Protein AF-A0A419SD17-F1 (afdb_monomer_lite)

Structure (mmCIF, N/CA/C/O backbone):
data_AF-A0A419SD17-F1
#
_entry.id   AF-A0A419SD17-F1
#
loop_
_atom_site.group_PDB
_atom_site.id
_atom_site.type_symbol
_atom_site.label_atom_id
_atom_site.label_alt_id
_atom_site.label_comp_id
_atom_site.label_asym_id
_atom_site.label_entity_id
_atom_site.label_seq_id
_atom_site.pdbx_PDB_ins_code
_atom_site.Cartn_x
_atom_site.Cartn_y
_atom_site.Cartn_z
_atom_site.occupancy
_atom_site.B_iso_or_equiv
_atom_site.auth_seq_id
_atom_site.auth_comp_id
_atom_site.auth_asym_id
_atom_site.auth_atom_id
_atom_site.pdbx_PDB_model_num
ATOM 1 N N . MET A 1 1 ? -0.826 10.518 -5.017 1.00 48.38 1 MET A N 1
ATOM 2 C CA . MET A 1 1 ? -0.950 9.638 -3.834 1.00 48.38 1 MET A CA 1
ATOM 3 C C . MET A 1 1 ? -1.918 8.523 -4.210 1.00 48.38 1 MET A C 1
ATOM 5 O O . MET A 1 1 ? -3.117 8.758 -4.252 1.00 48.38 1 MET A O 1
ATOM 9 N N . CYS A 1 2 ? -1.411 7.370 -4.648 1.00 56.22 2 CYS A N 1
ATOM 10 C CA . CYS A 1 2 ? -2.249 6.306 -5.206 1.00 56.22 2 CYS A CA 1
ATOM 11 C C . CYS A 1 2 ? -2.741 5.361 -4.107 1.00 56.22 2 CYS A C 1
ATOM 13 O O . CYS A 1 2 ? -2.094 4.366 -3.795 1.00 56.22 2 CYS A O 1
ATOM 15 N N . SER A 1 3 ? -3.892 5.655 -3.514 1.00 59.12 3 SER A N 1
ATOM 16 C CA . SER A 1 3 ? -4.524 4.745 -2.548 1.00 59.12 3 SER A CA 1
ATOM 17 C C . SER A 1 3 ? -5.328 3.625 -3.215 1.00 59.12 3 SER A C 1
ATOM 19 O O . SER A 1 3 ? -5.590 2.613 -2.577 1.00 59.12 3 SER A O 1
ATOM 21 N N . LEU A 1 4 ? -5.687 3.774 -4.496 1.00 65.69 4 LEU A N 1
ATOM 22 C CA . LEU A 1 4 ? -6.628 2.879 -5.182 1.00 65.69 4 LEU A CA 1
ATOM 23 C C . LEU A 1 4 ? -6.1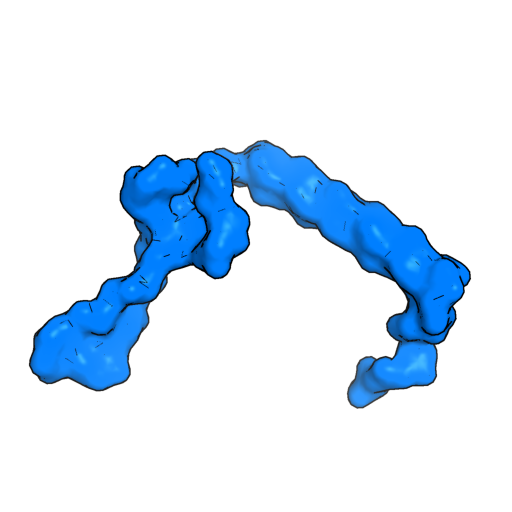36 1.428 -5.297 1.00 65.69 4 LEU A C 1
ATOM 25 O O . LEU A 1 4 ? -6.947 0.513 -5.214 1.00 65.69 4 LEU A O 1
ATOM 29 N N . CYS A 1 5 ? -4.825 1.214 -5.451 1.00 67.25 5 CYS A N 1
ATOM 30 C CA . CYS A 1 5 ? -4.246 -0.116 -5.687 1.00 67.25 5 CYS A CA 1
ATOM 31 C C . CYS A 1 5 ? -3.133 -0.483 -4.689 1.00 67.25 5 CYS A C 1
ATOM 33 O O . CYS A 1 5 ? -2.318 -1.355 -4.976 1.00 67.25 5 CYS A O 1
ATOM 35 N N . ASN A 1 6 ? -3.036 0.219 -3.550 1.00 69.25 6 ASN A N 1
ATOM 36 C CA . ASN A 1 6 ? -1.976 0.029 -2.544 1.00 69.25 6 ASN A CA 1
ATOM 37 C C . ASN A 1 6 ? -0.557 -0.076 -3.156 1.00 69.25 6 ASN A C 1
ATOM 39 O O . ASN A 1 6 ? 0.203 -1.001 -2.874 1.00 69.25 6 ASN A O 1
ATOM 43 N N . ASN A 1 7 ? -0.228 0.840 -4.073 1.00 70.56 7 ASN A N 1
ATOM 44 C CA . ASN A 1 7 ? 1.030 0.869 -4.834 1.00 70.56 7 ASN A CA 1
ATOM 45 C C . ASN A 1 7 ? 1.386 -0.426 -5.595 1.00 70.56 7 ASN A C 1
ATOM 47 O O . ASN A 1 7 ? 2.538 -0.597 -5.992 1.00 70.56 7 ASN A O 1
ATOM 51 N N . THR A 1 8 ? 0.418 -1.303 -5.855 1.00 73.56 8 THR A N 1
ATOM 52 C CA . THR A 1 8 ? 0.589 -2.519 -6.655 1.00 73.56 8 THR A CA 1
ATOM 53 C C . THR A 1 8 ? -0.125 -2.359 -7.994 1.00 73.56 8 THR A C 1
ATOM 55 O O . THR A 1 8 ? -1.249 -1.868 -8.058 1.00 73.56 8 THR A O 1
ATOM 58 N N . ASN A 1 9 ? 0.525 -2.766 -9.075 1.00 80.88 9 ASN A N 1
ATOM 59 C CA . ASN A 1 9 ? -0.035 -2.825 -10.417 1.00 80.88 9 ASN A CA 1
ATOM 60 C C . ASN A 1 9 ? -0.030 -4.286 -10.880 1.00 80.88 9 ASN A C 1
ATOM 62 O O . ASN A 1 9 ? 0.992 -4.968 -10.786 1.00 80.88 9 ASN A O 1
ATOM 66 N N . ALA A 1 10 ? -1.191 -4.766 -11.321 1.00 79.00 10 ALA A N 1
ATOM 67 C CA . ALA A 1 10 ? -1.359 -6.100 -11.869 1.00 79.00 10 ALA A CA 1
ATOM 68 C C . ALA A 1 10 ? -1.339 -6.024 -13.400 1.00 79.00 10 ALA A C 1
ATOM 70 O O . ALA A 1 10 ? -2.194 -5.377 -14.005 1.00 79.00 10 ALA A O 1
ATOM 71 N N . MET A 1 11 ? -0.390 -6.717 -14.024 1.00 80.69 11 MET A N 1
ATOM 72 C CA . MET A 1 11 ? -0.279 -6.824 -15.474 1.00 80.69 11 MET A CA 1
ATOM 73 C C . MET A 1 11 ? -0.669 -8.235 -15.918 1.00 80.69 11 MET A C 1
ATOM 75 O O . MET A 1 11 ? -0.083 -9.227 -15.480 1.00 80.69 11 MET A O 1
ATOM 79 N N . LEU A 1 12 ? -1.664 -8.324 -16.801 1.00 83.88 12 LEU A N 1
ATOM 80 C CA . LEU A 1 12 ? -2.005 -9.563 -17.500 1.00 83.88 12 LEU A CA 1
ATOM 81 C C . LEU A 1 12 ? -0.972 -9.802 -18.598 1.00 83.88 12 LEU A C 1
ATOM 83 O O . LEU A 1 12 ? -0.786 -8.948 -19.465 1.00 83.88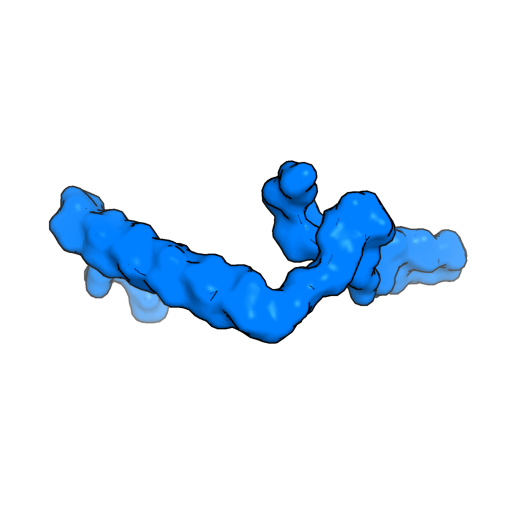 12 LEU A O 1
ATOM 87 N N . ILE A 1 13 ? -0.313 -10.958 -18.576 1.00 79.19 13 ILE A N 1
ATOM 88 C CA . ILE A 1 13 ? 0.610 -11.329 -19.648 1.00 79.19 13 ILE A CA 1
ATOM 89 C C . ILE A 1 13 ? -0.235 -11.874 -20.809 1.00 79.19 13 ILE A C 1
ATOM 91 O O . ILE A 1 13 ? -0.875 -12.921 -20.645 1.00 79.19 13 ILE A O 1
ATOM 95 N N . PRO A 1 14 ? -0.264 -11.200 -21.976 1.00 76.00 14 PRO A N 1
ATOM 96 C CA . PRO A 1 14 ? -1.076 -11.639 -23.103 1.00 76.00 14 PRO A CA 1
ATOM 97 C C . PRO A 1 14 ? -0.680 -13.059 -23.525 1.00 76.00 14 PRO A C 1
ATOM 99 O O . PRO A 1 14 ? 0.495 -13.418 -23.500 1.00 76.00 14 PRO A O 1
ATOM 102 N N . PHE A 1 15 ? -1.674 -13.865 -23.907 1.00 79.88 15 PHE A N 1
ATOM 103 C CA . PHE A 1 15 ? -1.525 -15.282 -24.282 1.00 79.88 15 PHE A CA 1
ATOM 104 C C . PHE A 1 15 ? -1.131 -16.240 -23.142 1.00 79.88 15 PHE A C 1
ATOM 106 O O . PHE A 1 15 ? -0.871 -17.414 -23.398 1.00 79.88 15 PHE A O 1
ATOM 113 N N . SER A 1 16 ? -1.155 -15.784 -21.886 1.00 75.12 16 SER A N 1
ATOM 114 C CA . SER A 1 16 ? -1.043 -16.646 -20.706 1.00 75.12 16 SER A CA 1
ATOM 115 C C . SER A 1 16 ? -2.200 -16.397 -19.735 1.00 75.12 16 SER A C 1
ATOM 117 O O . SER A 1 16 ? -2.773 -15.311 -19.695 1.00 75.12 16 SER A O 1
ATOM 119 N N . SER A 1 17 ? -2.528 -17.388 -18.911 1.00 80.94 17 SER A N 1
ATOM 120 C CA . SER A 1 17 ? -3.462 -17.260 -17.785 1.00 80.94 17 SER A CA 1
ATOM 121 C C . SER A 1 17 ? -2.770 -16.775 -16.499 1.00 80.94 17 SER A C 1
ATOM 123 O O . SER A 1 17 ? -3.234 -17.052 -15.394 1.00 80.94 17 SER A O 1
ATOM 125 N N . SER A 1 18 ? -1.640 -16.069 -16.622 1.00 80.44 18 SER A N 1
ATOM 126 C CA . SER A 1 18 ? -0.838 -15.579 -15.498 1.00 80.44 18 SER A CA 1
ATOM 127 C C . SER A 1 18 ? -0.952 -14.062 -15.323 1.00 80.44 18 SER A C 1
ATOM 129 O O . SER A 1 18 ? -1.015 -13.300 -16.290 1.00 80.44 18 SER A O 1
ATOM 131 N N . VAL A 1 19 ? -0.945 -13.627 -14.062 1.00 80.00 19 VAL A N 1
ATOM 132 C CA . VAL A 1 19 ? -0.953 -12.217 -13.653 1.00 80.00 19 VAL A CA 1
ATOM 133 C C . VAL A 1 19 ? 0.367 -11.914 -12.956 1.00 80.00 19 VAL A C 1
ATOM 135 O O . VAL A 1 19 ? 0.782 -12.661 -12.070 1.00 80.00 19 VAL A O 1
ATOM 138 N N . PHE A 1 20 ? 1.022 -10.823 -13.346 1.00 80.75 20 PHE A N 1
ATOM 139 C CA . PHE A 1 20 ? 2.245 -10.345 -12.710 1.00 80.75 20 PHE A CA 1
ATOM 140 C C . PHE A 1 20 ? 1.950 -9.119 -11.847 1.00 80.75 20 PHE A C 1
ATOM 142 O O . PHE A 1 20 ? 1.279 -8.194 -12.299 1.00 80.75 20 PHE A O 1
ATOM 149 N N . PHE A 1 21 ? 2.466 -9.096 -10.620 1.00 81.38 21 PHE A N 1
ATOM 150 C CA . PHE A 1 21 ? 2.330 -7.959 -9.713 1.00 81.38 21 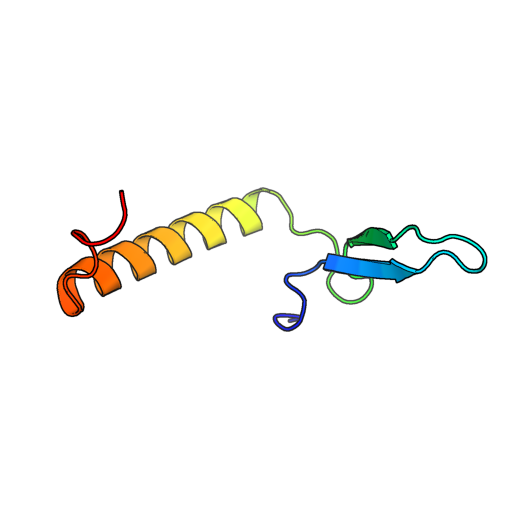PHE A CA 1
ATOM 151 C C . PHE A 1 21 ? 3.643 -7.182 -9.658 1.00 81.38 21 PHE A C 1
ATOM 153 O O . PHE A 1 21 ? 4.697 -7.748 -9.374 1.00 81.38 21 PHE A O 1
ATOM 160 N N . MET A 1 22 ? 3.578 -5.880 -9.911 1.00 79.75 22 MET A N 1
ATOM 161 C CA . MET A 1 22 ? 4.728 -4.978 -9.887 1.00 79.75 22 MET A CA 1
ATOM 162 C C . MET A 1 22 ? 4.398 -3.684 -9.133 1.00 79.75 22 MET A C 1
ATOM 164 O O . MET A 1 22 ? 3.220 -3.367 -8.959 1.00 79.75 22 MET A O 1
ATOM 168 N N . PRO A 1 23 ? 5.401 -2.920 -8.665 1.00 75.31 23 PRO A N 1
ATOM 169 C CA . PRO A 1 23 ? 5.156 -1.612 -8.070 1.00 75.31 23 PRO A CA 1
ATOM 170 C C . PRO A 1 23 ? 4.423 -0.703 -9.055 1.00 75.31 23 PRO A C 1
ATOM 172 O O . PRO A 1 23 ? 4.714 -0.712 -10.253 1.00 75.31 23 PRO A O 1
ATOM 175 N N . CYS A 1 24 ? 3.474 0.086 -8.559 1.00 75.81 24 CYS A N 1
ATOM 176 C CA . CYS A 1 24 ? 2.713 0.985 -9.411 1.00 75.81 24 CYS A CA 1
ATOM 177 C C . CYS A 1 24 ? 3.642 2.041 -10.037 1.00 75.81 24 CYS A C 1
ATOM 179 O O . CYS A 1 24 ? 4.322 2.750 -9.287 1.00 75.81 24 CYS A O 1
ATOM 181 N N . PRO A 1 25 ? 3.680 2.171 -11.377 1.00 70.44 25 PRO A N 1
ATOM 182 C CA . PRO A 1 25 ? 4.615 3.064 -12.061 1.00 70.44 25 PRO A CA 1
ATOM 183 C C . PRO A 1 25 ? 4.406 4.540 -11.699 1.00 70.44 25 PRO A C 1
ATOM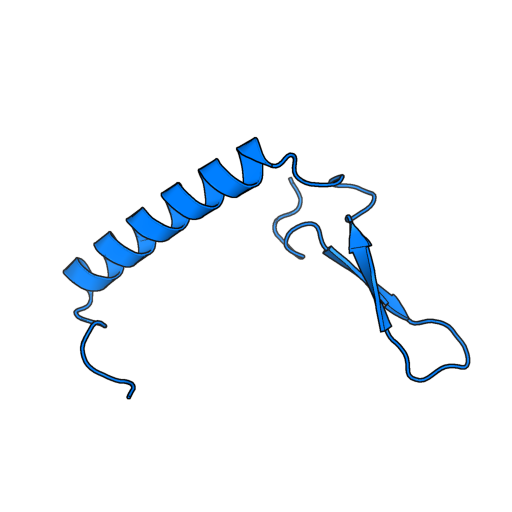 185 O O . PRO A 1 25 ? 5.377 5.284 -11.630 1.00 70.44 25 PRO A O 1
ATOM 188 N N . ASP A 1 26 ? 3.170 4.947 -11.392 1.00 72.12 26 ASP A N 1
ATOM 189 C CA . ASP A 1 26 ? 2.840 6.328 -11.009 1.00 72.12 26 ASP A CA 1
ATOM 190 C C . ASP A 1 26 ? 3.213 6.674 -9.561 1.00 72.12 26 ASP A C 1
ATOM 192 O O . ASP A 1 26 ? 3.366 7.839 -9.197 1.00 72.12 26 ASP A O 1
ATOM 196 N N . CYS A 1 27 ? 3.310 5.664 -8.701 1.00 71.50 27 CYS A N 1
ATOM 197 C CA . CYS A 1 27 ? 3.367 5.840 -7.247 1.00 71.50 27 CYS A CA 1
ATOM 198 C C . CYS A 1 27 ? 4.720 5.393 -6.680 1.00 71.50 27 CYS A C 1
ATOM 200 O O . CYS A 1 27 ? 5.057 5.753 -5.553 1.00 71.50 27 CYS A O 1
ATOM 202 N N . GLY A 1 28 ? 5.487 4.633 -7.467 1.00 66.31 28 GLY A N 1
ATOM 203 C CA . GLY A 1 28 ? 6.781 4.081 -7.100 1.00 66.31 28 GLY A CA 1
ATOM 204 C C . GLY A 1 28 ? 6.700 2.987 -6.025 1.00 66.31 28 GLY A C 1
ATOM 205 O O . GLY A 1 28 ? 5.655 2.766 -5.398 1.00 66.31 28 GLY A O 1
ATOM 206 N N . PRO A 1 29 ? 7.810 2.265 -5.790 1.00 67.12 29 PRO A N 1
ATOM 207 C CA . PRO A 1 29 ? 7.913 1.367 -4.649 1.00 67.12 29 PRO A CA 1
ATOM 208 C C . PRO A 1 29 ? 7.840 2.176 -3.348 1.00 67.12 29 PRO A C 1
ATOM 210 O O . PRO A 1 29 ? 8.483 3.218 -3.217 1.00 67.12 29 PRO A O 1
ATOM 213 N N . ARG A 1 30 ? 7.085 1.688 -2.357 1.00 68.38 30 ARG A N 1
ATOM 214 C CA . ARG A 1 30 ? 7.152 2.265 -1.007 1.00 68.38 30 ARG A CA 1
ATOM 215 C C . ARG A 1 30 ? 8.515 1.928 -0.416 1.00 68.38 30 ARG A C 1
ATOM 217 O O . ARG A 1 30 ? 8.916 0.764 -0.400 1.00 68.38 30 ARG A O 1
ATOM 224 N N . ILE A 1 31 ? 9.224 2.934 0.082 1.00 76.75 31 ILE A N 1
ATOM 225 C CA . ILE A 1 31 ? 10.433 2.697 0.873 1.00 76.75 31 ILE A CA 1
ATOM 226 C C . ILE A 1 31 ? 10.044 2.002 2.183 1.00 76.75 31 ILE A C 1
ATOM 228 O O . ILE A 1 31 ? 8.960 2.243 2.715 1.00 76.75 31 ILE A O 1
ATOM 232 N N . LYS A 1 32 ? 10.921 1.136 2.706 1.00 73.44 32 LYS A N 1
ATOM 233 C CA . LYS A 1 32 ? 10.637 0.312 3.898 1.00 73.44 32 LYS A CA 1
ATOM 234 C C . LYS A 1 32 ? 10.109 1.135 5.077 1.00 73.44 32 LYS A C 1
ATOM 236 O O . LYS A 1 32 ? 9.184 0.712 5.755 1.00 73.44 32 LYS A O 1
ATOM 241 N N . GLU A 1 33 ? 10.651 2.333 5.263 1.00 73.50 33 GLU A N 1
ATOM 242 C CA . GLU A 1 33 ? 10.263 3.269 6.322 1.00 73.50 33 GLU A CA 1
ATOM 243 C C . GLU A 1 33 ? 8.808 3.744 6.187 1.00 73.50 33 GLU A C 1
ATOM 245 O O . GLU A 1 33 ? 8.085 3.819 7.174 1.00 73.50 33 GLU A O 1
ATOM 250 N N . GLN A 1 34 ? 8.340 3.994 4.960 1.00 72.00 34 GLN A N 1
ATOM 251 C CA . GLN A 1 34 ? 6.949 4.381 4.697 1.00 72.00 34 GLN A CA 1
ATOM 252 C C . GLN A 1 34 ? 5.967 3.222 4.867 1.00 72.00 34 GLN A C 1
ATOM 254 O O . GLN A 1 34 ? 4.782 3.464 5.095 1.00 72.00 34 GLN A O 1
ATOM 259 N N . VAL A 1 35 ? 6.430 1.981 4.701 1.00 76.12 35 VAL A N 1
ATOM 260 C CA . VAL A 1 35 ? 5.616 0.791 4.974 1.00 76.12 35 VAL A CA 1
ATOM 261 C C . VAL A 1 35 ? 5.495 0.600 6.480 1.00 76.12 35 VAL A C 1
ATOM 263 O O . VAL A 1 35 ? 4.379 0.524 6.978 1.00 76.12 35 VAL A O 1
ATOM 266 N N . ALA A 1 36 ? 6.615 0.644 7.206 1.00 75.69 36 ALA A N 1
ATOM 267 C CA . ALA A 1 36 ? 6.630 0.506 8.661 1.00 75.69 36 ALA A CA 1
ATOM 268 C C . ALA A 1 36 ? 5.774 1.578 9.361 1.00 75.69 36 ALA A C 1
ATOM 270 O O . ALA A 1 36 ? 5.000 1.260 10.259 1.00 75.69 36 ALA A O 1
ATOM 271 N N . ALA A 1 37 ? 5.859 2.836 8.912 1.00 77.69 37 ALA A N 1
ATOM 272 C CA . ALA A 1 37 ? 5.031 3.913 9.451 1.00 77.69 37 ALA A CA 1
ATOM 273 C C . ALA A 1 37 ? 3.529 3.680 9.204 1.00 77.69 37 ALA A C 1
ATOM 275 O O . ALA A 1 37 ? 2.715 3.908 10.094 1.00 77.69 37 ALA A O 1
ATOM 276 N N . ALA A 1 38 ? 3.160 3.190 8.016 1.00 76.88 38 ALA A N 1
ATOM 277 C CA . ALA A 1 38 ? 1.766 2.912 7.681 1.00 76.88 38 ALA A CA 1
ATOM 278 C C . ALA A 1 38 ? 1.213 1.673 8.404 1.00 76.88 38 ALA A C 1
ATOM 280 O O . ALA A 1 38 ? 0.031 1.644 8.736 1.00 76.88 38 ALA A O 1
ATOM 281 N N . GLU A 1 39 ? 2.043 0.659 8.659 1.00 82.56 39 GLU A N 1
ATOM 282 C CA . GLU A 1 39 ? 1.655 -0.508 9.460 1.00 82.56 39 GLU A CA 1
ATOM 283 C C . GLU A 1 39 ? 1.394 -0.132 10.919 1.00 82.56 39 GLU A C 1
ATOM 285 O O . GLU A 1 39 ? 0.409 -0.590 11.498 1.00 82.56 39 GLU A O 1
ATOM 290 N N . GLU A 1 40 ? 2.233 0.726 11.502 1.00 85.50 40 GLU A N 1
ATOM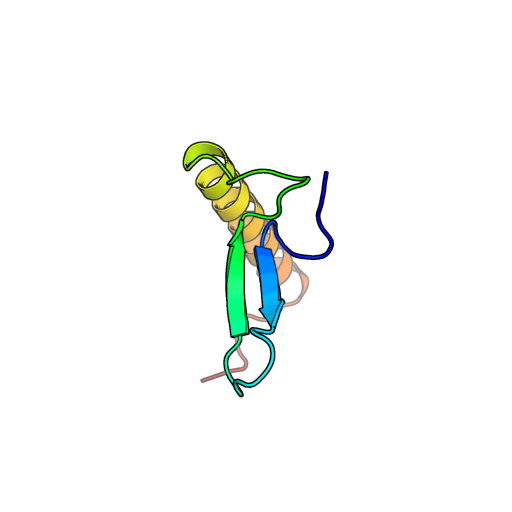 291 C CA . GLU A 1 40 ? 2.035 1.216 12.868 1.00 85.50 40 GLU A CA 1
ATOM 292 C C . GLU A 1 40 ? 0.750 2.048 12.983 1.00 85.50 40 GLU A C 1
ATOM 294 O O . GLU A 1 40 ? -0.056 1.825 13.887 1.00 85.50 40 GLU A O 1
ATOM 299 N N . GLU A 1 41 ? 0.500 2.947 12.025 1.00 82.75 41 GLU A N 1
ATOM 300 C CA . GLU A 1 41 ? -0.739 3.732 11.974 1.00 82.75 41 GLU A CA 1
ATOM 301 C C . GLU A 1 41 ? -1.975 2.826 11.839 1.00 82.75 41 GLU A C 1
ATOM 303 O O . GLU A 1 41 ? -2.944 2.963 12.592 1.00 82.75 41 GLU A O 1
ATOM 308 N N . LEU A 1 42 ? -1.922 1.837 10.941 1.00 82.88 42 LEU A N 1
ATOM 309 C CA . LEU A 1 42 ? -3.003 0.870 10.755 1.00 82.88 42 LEU A CA 1
ATOM 310 C C . LEU A 1 42 ? -3.259 0.060 12.032 1.00 82.88 42 LEU A C 1
ATOM 312 O O . LEU A 1 42 ? -4.413 -0.158 12.406 1.00 82.88 42 LEU A O 1
ATOM 316 N N . ARG A 1 43 ? -2.201 -0.354 12.736 1.00 83.94 43 ARG A N 1
ATOM 317 C CA . ARG A 1 43 ? -2.310 -1.102 13.995 1.00 83.94 43 ARG A CA 1
ATOM 318 C C . ARG A 1 43 ? -3.003 -0.289 15.083 1.00 83.94 43 ARG A C 1
ATOM 320 O O . ARG A 1 43 ? -3.832 -0.832 15.813 1.00 83.94 43 ARG A O 1
ATOM 327 N N . GLN A 1 44 ? -2.704 1.004 15.174 1.00 86.31 44 GLN A N 1
ATOM 328 C CA . GLN A 1 44 ? -3.363 1.905 16.120 1.00 86.31 44 GLN A CA 1
ATOM 329 C C . GLN A 1 44 ? -4.838 2.116 15.769 1.00 86.31 44 GLN A C 1
ATOM 331 O O . GLN A 1 44 ? -5.683 2.089 16.666 1.00 86.31 44 GLN A O 1
ATOM 336 N N . MET A 1 45 ? -5.165 2.252 14.480 1.00 80.00 45 MET A N 1
ATOM 337 C CA . MET A 1 45 ? -6.555 2.346 14.023 1.00 80.00 45 MET A CA 1
ATOM 338 C C . MET A 1 45 ? -7.355 1.078 14.332 1.00 80.00 45 MET A C 1
ATOM 340 O O . MET A 1 45 ? -8.490 1.179 14.793 1.00 80.00 45 MET A O 1
ATOM 344 N N . ILE A 1 46 ? -6.766 -0.107 14.132 1.00 85.19 46 ILE A N 1
ATOM 345 C CA . ILE A 1 46 ? -7.398 -1.385 14.490 1.00 85.19 46 ILE A CA 1
ATOM 346 C C . ILE A 1 46 ? -7.614 -1.461 16.004 1.00 85.19 46 ILE A C 1
ATOM 348 O O . ILE A 1 46 ? -8.724 -1.753 16.435 1.00 85.19 46 ILE A O 1
ATOM 352 N N . ALA A 1 47 ? 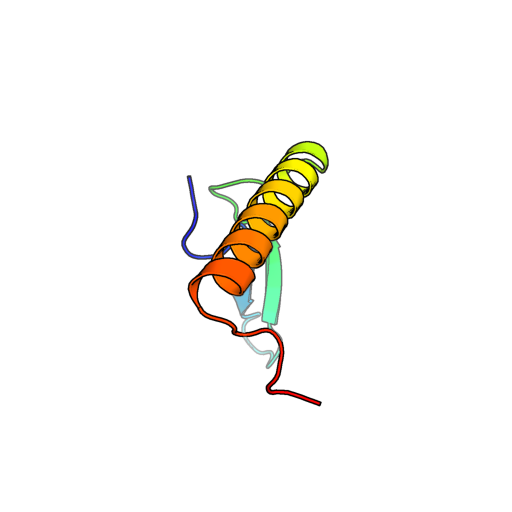-6.609 -1.118 16.814 1.00 86.25 47 ALA A N 1
ATOM 353 C CA . ALA A 1 47 ? -6.736 -1.136 18.271 1.00 86.25 47 ALA A CA 1
ATOM 354 C C . ALA A 1 47 ? -7.805 -0.154 18.791 1.00 86.25 47 ALA A C 1
ATOM 356 O O . ALA A 1 47 ? -8.507 -0.452 19.759 1.00 86.25 47 ALA A O 1
ATOM 357 N N . ASP A 1 48 ? -7.952 1.020 18.171 1.00 84.38 48 ASP A N 1
ATOM 358 C CA . ASP A 1 48 ? -9.019 1.970 18.506 1.00 84.38 48 ASP A CA 1
ATOM 359 C C . ASP A 1 48 ? -10.394 1.456 18.044 1.00 84.38 48 ASP A C 1
ATOM 361 O O . ASP A 1 48 ? -11.370 1.513 18.794 1.00 84.38 48 ASP A O 1
ATOM 365 N N . ALA A 1 49 ? -10.477 0.866 16.848 1.00 79.00 49 ALA A N 1
ATOM 366 C CA . ALA A 1 49 ? -11.700 0.244 16.353 1.00 79.00 49 ALA A CA 1
ATOM 367 C C . ALA A 1 49 ? -12.148 -0.936 17.234 1.00 79.00 49 ALA A C 1
ATOM 369 O O . ALA A 1 49 ? -13.329 -1.032 17.561 1.00 79.00 49 ALA A O 1
ATOM 370 N N . GLU A 1 50 ? -11.230 -1.789 17.690 1.00 81.62 50 GLU A N 1
ATOM 371 C CA . GLU A 1 50 ? -11.519 -2.886 18.622 1.00 81.62 50 GLU A CA 1
ATOM 372 C C . GLU A 1 50 ? -12.083 -2.372 19.951 1.00 81.62 50 GLU A C 1
ATOM 374 O O . GLU A 1 50 ? -13.060 -2.925 20.456 1.00 81.62 50 GLU A O 1
ATOM 379 N N . ARG A 1 51 ? -11.540 -1.272 20.491 1.00 80.81 51 ARG A N 1
ATOM 380 C CA . ARG A 1 51 ? -12.073 -0.638 21.711 1.00 80.81 51 ARG A CA 1
ATOM 381 C C . ARG A 1 51 ? -13.463 -0.047 21.504 1.00 80.81 51 ARG A C 1
ATOM 383 O O . ARG A 1 51 ? -14.294 -0.127 22.404 1.00 80.81 51 ARG A O 1
ATOM 390 N N . ARG A 1 52 ? -13.706 0.576 20.348 1.00 76.00 52 ARG A N 1
ATOM 391 C CA . ARG A 1 52 ? -14.967 1.276 20.053 1.00 76.00 52 ARG A CA 1
ATOM 392 C C . ARG A 1 52 ? -16.096 0.337 19.650 1.00 76.00 52 ARG A C 1
ATOM 394 O O . ARG A 1 52 ? -17.243 0.588 20.000 1.00 76.00 52 ARG A O 1
ATOM 401 N N . PHE A 1 53 ? -15.777 -0.714 18.904 1.00 76.00 53 PHE A N 1
ATOM 402 C CA . PHE A 1 53 ? -16.761 -1.598 18.283 1.00 76.00 53 PHE A CA 1
ATOM 403 C C . PHE A 1 53 ? -16.764 -3.015 18.871 1.00 76.00 53 PHE A C 1
ATOM 405 O O . PHE A 1 53 ? -17.626 -3.810 18.510 1.00 76.00 53 PHE A O 1
ATOM 412 N N . GLY A 1 54 ? -15.842 -3.349 19.782 1.00 66.06 54 GLY A N 1
ATOM 413 C CA . GLY A 1 54 ? -15.825 -4.645 20.468 1.00 66.06 54 GLY A CA 1
ATOM 414 C C . GLY A 1 54 ? -15.557 -5.844 19.550 1.00 66.06 54 GLY A C 1
ATOM 415 O O . GLY A 1 54 ? -15.903 -6.968 19.904 1.00 66.06 54 GLY A O 1
ATOM 416 N N . VAL A 1 55 ? -14.942 -5.637 18.379 1.00 61.91 55 VAL A N 1
ATOM 417 C CA . VAL A 1 55 ? -14.715 -6.665 17.335 1.00 61.91 55 VAL A CA 1
ATOM 418 C C . VAL A 1 55 ? -13.535 -7.599 17.669 1.00 61.91 55 VAL A C 1
ATOM 420 O O . VAL A 1 55 ? -12.822 -8.063 16.792 1.00 61.91 55 VAL A O 1
ATOM 423 N N . GLY A 1 56 ? -13.310 -7.878 18.954 1.00 55.56 56 GLY A N 1
ATOM 424 C CA . GLY A 1 56 ? -12.223 -8.734 19.445 1.00 55.56 56 GLY A CA 1
ATOM 425 C C . GLY A 1 56 ? -12.646 -10.158 19.823 1.00 55.56 56 GLY A C 1
ATOM 426 O O . GLY A 1 56 ? -11.849 -10.882 20.410 1.00 55.56 56 GLY A O 1
ATOM 427 N N . ALA A 1 57 ? -13.891 -10.573 19.553 1.00 53.59 57 ALA A N 1
ATOM 428 C CA . ALA A 1 57 ? -14.402 -11.869 20.019 1.00 53.59 57 ALA A CA 1
ATOM 429 C C . ALA A 1 57 ? -15.352 -12.591 19.042 1.00 53.59 57 ALA A C 1
ATOM 431 O O . ALA A 1 57 ? -16.295 -13.251 19.474 1.00 53.59 57 ALA A O 1
ATOM 432 N N . ALA A 1 58 ? -15.120 -12.507 17.730 1.00 49.78 58 ALA A N 1
ATOM 433 C CA . ALA A 1 58 ? -15.793 -13.394 16.779 1.00 49.78 58 ALA A CA 1
ATOM 434 C C . ALA A 1 58 ? -14.878 -13.743 15.597 1.00 49.78 58 ALA A C 1
ATOM 436 O O . ALA A 1 58 ? -14.769 -12.973 14.648 1.00 49.78 58 ALA A O 1
ATOM 437 N N . GLY A 1 59 ? -14.238 -14.914 15.662 1.00 44.12 59 GLY A N 1
ATOM 438 C CA . GLY A 1 59 ? -13.530 -15.508 14.526 1.00 44.12 59 GLY A CA 1
ATOM 439 C C . GLY A 1 59 ? -12.328 -16.354 14.927 1.00 44.12 59 GLY A C 1
ATOM 440 O O . GLY A 1 59 ? -11.197 -15.935 14.707 1.00 44.12 59 GLY A O 1
ATOM 441 N N . ALA A 1 60 ? -12.595 -17.508 15.543 1.00 37.75 60 ALA A N 1
ATOM 442 C CA . ALA A 1 60 ? -11.687 -18.655 15.519 1.00 37.75 60 ALA A CA 1
ATOM 443 C C . ALA A 1 60 ? -11.582 -19.230 14.097 1.00 37.75 60 ALA A C 1
ATOM 445 O O . ALA A 1 60 ? -12.554 -19.040 13.326 1.00 37.75 60 ALA A O 1
#

pLDDT: mean 73.32, std 10.79, range [37.75, 86.31]

Radius of gyration: 16.78 Å; chains: 1; bounding box: 27×28×46 Å

Secondary structure (DSSP, 8-state):
--TTTTTEEEEE-TTSS-EEEEE-TTT-PPPHHHHHHHHHHHHHHHHHHHHHH-TTSS--

Foldseek 3Di:
DDPPQPQWDWDDDPPDPDIDIDGNPVPDDDDPVNVVVVVVVVVVVVVVCCVVPVPPPDDD

Organism: NCBI:txid66863

Sequence (60 aa):
MCSLCNNTNAMLIPFSSSVFFMPCPDCGPRIKEQVAAAEEELRQMIADAERRFGVGAAGA